Protein AF-A0A6A5AQB7-F1 (afdb_monomer)

Solvent-accessible surface area (backbone atoms only — not comparable to full-atom values): 7723 Å² total; per-residue (Å²): 109,64,68,58,49,63,69,45,46,68,58,60,62,70,65,73,47,71,80,57,58,75,72,51,74,51,76,66,57,47,50,50,52,53,54,50,45,53,55,50,52,55,52,50,52,51,52,52,53,68,68,37,93,83,54,43,77,67,53,52,49,52,53,46,54,51,46,32,72,79,39,61,86,44,36,66,70,70,34,97,82,25,71,71,85,47,68,64,61,47,51,52,53,52,50,54,50,51,52,52,51,52,53,53,51,51,53,51,56,52,51,56,52,59,63,58,63,75,76,74,81,80,87,86,81,85,79,134

pLDDT: mean 80.87, std 14.37, range [41.38, 94.81]

Organism: Aphanomyces astaci (NCBI:txid112090)

Secondary structure (DSSP, 8-state):
-HHHHHHHHHHHHHH--HHHHTTSPPHHHHHHHHHHHHHHHHHHHHHHHHT-TT--HHHHHHHHHHHHHH-GGGHHHHSTT-----HHHHHHHHHHHHHHHHHHHHHHHHHHHHHHHTT---------

Structure (mmCIF, N/CA/C/O backbone):
data_AF-A0A6A5AQB7-F1
#
_entry.id   AF-A0A6A5AQB7-F1
#
loop_
_atom_site.group_PDB
_atom_site.id
_atom_site.type_symbol
_atom_site.label_atom_id
_atom_site.label_alt_id
_atom_site.label_comp_id
_atom_site.label_asym_id
_atom_site.label_entity_id
_atom_site.label_seq_id
_atom_site.pdbx_PDB_ins_code
_atom_site.Cartn_x
_atom_site.Cartn_y
_atom_site.Cartn_z
_atom_site.occupancy
_atom_site.B_iso_or_equiv
_atom_site.auth_seq_id
_atom_site.auth_comp_id
_atom_site.auth_asym_id
_atom_site.auth_atom_id
_atom_site.pdbx_PDB_model_num
ATOM 1 N N . MET A 1 1 ? -0.813 5.424 -11.924 1.00 84.56 1 MET A N 1
ATOM 2 C CA . MET A 1 1 ? 0.244 6.158 -12.661 1.00 84.56 1 MET A CA 1
ATOM 3 C C . MET A 1 1 ? 1.533 5.349 -12.775 1.00 84.56 1 MET A C 1
ATOM 5 O O . MET A 1 1 ? 1.969 5.153 -13.899 1.00 84.56 1 MET A O 1
ATOM 9 N N . LEU A 1 2 ? 2.096 4.814 -11.681 1.00 89.25 2 LEU A N 1
ATOM 10 C CA . LEU A 1 2 ? 3.336 4.011 -11.728 1.00 89.25 2 LEU A CA 1
ATOM 11 C C . LEU A 1 2 ? 3.227 2.743 -12.584 1.00 89.25 2 LEU A C 1
ATOM 13 O O . LEU A 1 2 ? 4.075 2.520 -13.436 1.00 89.25 2 LEU A O 1
ATOM 17 N N . LYS A 1 3 ? 2.136 1.978 -12.451 1.00 91.38 3 LYS A N 1
ATOM 18 C CA . LYS A 1 3 ? 1.859 0.821 -13.321 1.00 91.38 3 LYS A CA 1
ATOM 19 C C . LYS A 1 3 ? 1.967 1.169 -14.810 1.00 91.38 3 LYS A C 1
ATOM 21 O O . LYS A 1 3 ? 2.686 0.519 -15.557 1.00 91.38 3 LYS A O 1
ATOM 26 N N . ARG A 1 4 ? 1.333 2.276 -15.208 1.00 91.75 4 ARG A N 1
ATOM 27 C CA . ARG A 1 4 ? 1.388 2.792 -16.580 1.00 91.75 4 ARG A CA 1
ATOM 28 C C . ARG A 1 4 ? 2.809 3.189 -16.989 1.00 91.75 4 ARG A C 1
ATOM 30 O O . ARG A 1 4 ? 3.182 2.962 -18.129 1.00 91.75 4 ARG A O 1
ATOM 37 N N . TYR A 1 5 ? 3.594 3.781 -16.089 1.00 89.44 5 TYR A N 1
ATOM 38 C CA . TYR A 1 5 ? 5.000 4.093 -16.361 1.00 89.44 5 TYR A CA 1
ATOM 39 C C . TYR A 1 5 ? 5.819 2.821 -16.632 1.00 89.44 5 TYR A C 1
ATOM 41 O O . TYR A 1 5 ? 6.512 2.760 -17.645 1.00 89.44 5 TYR A O 1
ATOM 49 N N . ILE A 1 6 ? 5.683 1.788 -15.794 1.00 88.38 6 ILE A N 1
ATOM 50 C CA . ILE A 1 6 ? 6.386 0.506 -15.972 1.00 88.38 6 ILE A CA 1
ATOM 51 C C . ILE A 1 6 ? 5.987 -0.160 -17.295 1.00 88.38 6 ILE A C 1
ATOM 53 O O . ILE A 1 6 ? 6.851 -0.613 -18.042 1.00 88.38 6 ILE A O 1
ATOM 57 N N . G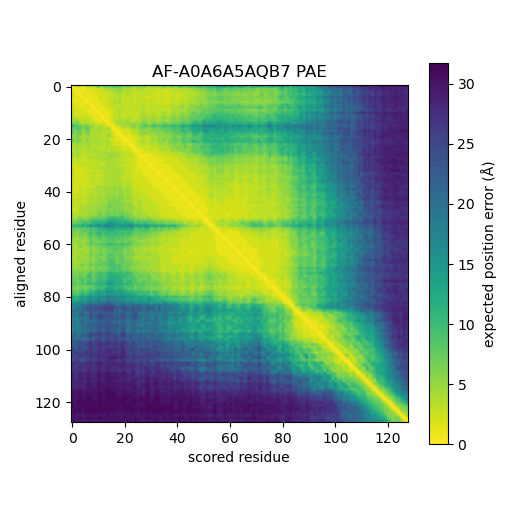LU A 1 7 ? 4.694 -0.161 -17.627 1.00 92.25 7 GLU A N 1
ATOM 58 C CA . GLU A 1 7 ? 4.183 -0.687 -18.899 1.00 92.25 7 GLU A CA 1
ATOM 59 C C . GLU A 1 7 ? 4.700 0.104 -20.112 1.00 92.25 7 GLU A C 1
ATOM 61 O O . GLU A 1 7 ? 4.962 -0.482 -21.159 1.00 92.25 7 GLU A O 1
ATOM 66 N N . LEU A 1 8 ? 4.877 1.425 -19.984 1.00 90.56 8 LEU A N 1
ATOM 67 C CA . LEU A 1 8 ? 5.372 2.290 -21.062 1.00 90.56 8 LEU A CA 1
ATOM 68 C C . LEU A 1 8 ? 6.895 2.241 -21.238 1.00 90.56 8 LEU A C 1
ATOM 70 O O . LEU A 1 8 ? 7.392 2.478 -22.340 1.00 90.56 8 LEU A O 1
ATOM 74 N N . LYS A 1 9 ? 7.646 1.911 -20.186 1.00 88.62 9 LYS A N 1
ATOM 75 C CA . LYS A 1 9 ? 9.112 1.864 -20.182 1.00 88.62 9 LYS A CA 1
ATOM 76 C C . LYS A 1 9 ? 9.752 1.096 -21.359 1.00 88.62 9 LYS A C 1
ATOM 78 O O . LYS A 1 9 ? 10.671 1.654 -21.963 1.00 88.62 9 LYS A O 1
ATOM 83 N N . PRO A 1 10 ? 9.328 -0.131 -21.733 1.00 89.31 10 PRO A N 1
ATOM 84 C CA . PRO A 1 10 ? 9.914 -0.839 -22.877 1.00 89.31 10 PRO A CA 1
ATOM 85 C C . PRO A 1 10 ? 9.668 -0.128 -24.213 1.00 89.31 10 PRO A C 1
ATOM 87 O O . PRO A 1 10 ? 10.491 -0.225 -25.120 1.00 89.31 10 PRO A O 1
ATOM 90 N N . PHE A 1 11 ? 8.571 0.621 -24.337 1.00 89.94 11 PHE A N 1
ATOM 91 C CA . PHE A 1 11 ? 8.292 1.408 -25.536 1.00 89.94 11 PHE A CA 1
ATOM 92 C C . PHE A 1 11 ? 9.169 2.656 -25.595 1.00 89.94 11 PHE A C 1
ATOM 94 O O . PHE A 1 11 ? 9.679 2.974 -26.661 1.00 89.94 11 PHE A O 1
ATOM 101 N N . LEU A 1 12 ? 9.408 3.315 -24.456 1.00 86.94 12 LEU A N 1
ATOM 102 C CA . LEU A 1 12 ? 10.334 4.450 -24.370 1.00 86.94 12 LEU A CA 1
ATOM 103 C C . LEU A 1 12 ? 11.763 4.044 -24.758 1.00 86.94 12 LEU A C 1
ATOM 105 O O . LEU A 1 12 ? 12.426 4.769 -25.490 1.00 86.94 12 LEU A O 1
ATOM 109 N N . LEU A 1 13 ? 12.191 2.844 -24.350 1.00 84.88 13 LEU A N 1
ATOM 110 C CA . LEU A 1 13 ? 13.454 2.221 -24.766 1.00 84.88 13 LEU A CA 1
ATOM 111 C C . LEU A 1 13 ? 13.578 2.046 -26.282 1.00 84.88 13 LEU A C 1
ATOM 113 O O . LEU A 1 13 ? 14.659 2.206 -26.839 1.00 84.88 13 LEU A O 1
ATOM 117 N N . ALA A 1 14 ? 12.480 1.680 -26.939 1.00 88.62 14 ALA A N 1
ATOM 118 C CA . ALA A 1 14 ? 12.471 1.367 -28.362 1.00 88.62 14 ALA A CA 1
ATOM 119 C C . ALA A 1 14 ? 12.500 2.613 -29.263 1.00 88.62 14 ALA A C 1
ATOM 121 O O . ALA A 1 14 ? 12.776 2.480 -30.453 1.00 88.62 14 ALA A O 1
ATOM 122 N N . ILE A 1 15 ? 12.214 3.805 -28.723 1.00 88.75 15 ILE A N 1
ATOM 123 C CA . ILE A 1 15 ? 12.221 5.058 -29.491 1.00 88.75 15 ILE A CA 1
ATOM 124 C C . ILE A 1 15 ? 13.653 5.455 -29.889 1.00 88.75 15 ILE A C 1
ATOM 126 O O . ILE A 1 15 ? 13.840 5.986 -30.981 1.00 88.75 15 ILE A O 1
ATOM 130 N N . GLY A 1 16 ? 14.655 5.163 -29.047 1.00 83.38 16 GLY A N 1
ATOM 131 C CA . GLY A 1 16 ? 16.064 5.468 -29.333 1.00 83.38 16 GLY A CA 1
ATOM 132 C C . GLY A 1 16 ? 16.358 6.966 -29.475 1.00 83.38 16 GLY A C 1
ATOM 133 O O . GLY A 1 16 ? 17.179 7.350 -30.303 1.00 83.38 16 GLY A O 1
ATOM 134 N N . ASP A 1 17 ? 15.640 7.804 -28.723 1.00 89.44 17 ASP A N 1
ATOM 135 C CA . ASP A 1 17 ? 15.816 9.257 -28.695 1.00 89.44 17 ASP A CA 1
ATOM 136 C C . ASP A 1 17 ? 16.639 9.657 -27.464 1.00 89.44 17 ASP A C 1
ATOM 138 O O . ASP A 1 17 ? 16.173 9.544 -26.326 1.00 89.44 17 ASP A O 1
ATOM 142 N N . ASP A 1 18 ? 17.844 10.176 -27.706 1.00 87.62 18 ASP A N 1
ATOM 143 C CA . ASP A 1 18 ? 18.791 10.601 -26.670 1.00 87.62 18 ASP A CA 1
ATOM 144 C C . ASP A 1 18 ? 18.192 11.641 -25.704 1.00 87.62 18 ASP A C 1
ATOM 146 O O . ASP A 1 18 ? 18.540 11.679 -24.523 1.00 87.62 18 ASP A O 1
ATOM 150 N N . SER A 1 19 ? 17.269 12.489 -26.178 1.00 89.12 19 SER A N 1
ATOM 151 C CA . SER A 1 19 ? 16.612 13.501 -25.342 1.00 89.12 19 SER A CA 1
ATOM 152 C C . SER A 1 19 ? 15.620 12.890 -24.351 1.00 89.12 19 SER A C 1
ATOM 154 O O . SER A 1 19 ? 15.441 13.416 -23.251 1.00 89.12 19 SER A O 1
ATOM 156 N N . ILE A 1 20 ? 15.015 11.756 -24.714 1.00 85.31 20 ILE A N 1
ATOM 157 C CA . ILE A 1 20 ? 14.164 10.961 -23.829 1.00 85.31 20 ILE A CA 1
ATOM 158 C C . ILE A 1 20 ? 15.041 10.151 -22.881 1.00 85.31 20 ILE A C 1
ATOM 160 O O . ILE A 1 20 ? 14.713 10.052 -21.701 1.00 85.31 20 ILE A O 1
ATOM 164 N N . ASP A 1 21 ? 16.168 9.618 -23.358 1.00 84.19 21 ASP A N 1
ATOM 165 C CA . ASP A 1 21 ? 17.042 8.769 -22.553 1.00 84.19 21 ASP A CA 1
ATOM 166 C C . ASP A 1 21 ? 17.629 9.477 -21.327 1.00 84.19 21 ASP A C 1
ATOM 168 O O . ASP A 1 21 ? 17.723 8.869 -20.260 1.00 84.19 21 ASP A O 1
ATOM 172 N N . VAL A 1 22 ? 17.915 10.779 -21.428 1.00 87.69 22 VAL A N 1
ATOM 173 C CA . VAL A 1 22 ? 18.366 11.607 -20.293 1.00 87.69 22 VAL A CA 1
ATOM 174 C C . VAL A 1 22 ? 17.288 11.776 -19.210 1.00 87.69 22 VAL A C 1
ATOM 176 O O . VAL A 1 22 ? 17.617 12.010 -18.050 1.00 87.69 22 VAL A O 1
ATOM 179 N N . LEU A 1 23 ? 16.003 11.651 -19.558 1.00 87.50 23 LEU A N 1
ATOM 180 C CA . LEU A 1 23 ? 14.876 11.801 -18.624 1.00 87.50 23 LEU A CA 1
ATOM 181 C C . LEU A 1 23 ? 14.480 10.490 -17.936 1.00 87.50 23 LEU A C 1
ATOM 183 O O . LEU A 1 23 ? 13.538 10.465 -17.141 1.00 87.50 23 LEU A O 1
ATOM 187 N N . ARG A 1 24 ? 15.138 9.380 -18.273 1.00 85.00 24 ARG A N 1
ATOM 188 C CA . ARG A 1 24 ? 14.773 8.063 -17.758 1.00 85.00 24 ARG A CA 1
ATOM 189 C C . ARG A 1 24 ? 15.328 7.855 -16.365 1.00 85.00 24 ARG A C 1
ATOM 191 O O . ARG A 1 24 ? 16.444 8.259 -16.054 1.00 85.00 24 ARG A O 1
ATOM 198 N N . LEU A 1 25 ? 14.547 7.139 -15.565 1.00 89.06 25 LEU A N 1
ATOM 199 C CA . LEU A 1 25 ? 14.995 6.703 -14.255 1.00 89.06 25 LEU A CA 1
ATOM 200 C C . LEU A 1 25 ? 16.234 5.822 -14.388 1.00 89.06 25 LEU A C 1
ATOM 202 O O . LEU A 1 25 ? 16.309 4.939 -15.255 1.00 89.06 25 LEU A O 1
ATOM 206 N N . ASN A 1 26 ? 17.188 6.056 -13.498 1.00 89.25 26 ASN A N 1
ATOM 207 C CA . ASN A 1 26 ? 18.334 5.182 -13.345 1.00 89.25 26 ASN A CA 1
ATOM 208 C C . ASN A 1 26 ? 17.908 3.838 -12.717 1.00 89.25 26 ASN A C 1
ATOM 210 O O . ASN A 1 26 ? 16.761 3.642 -12.317 1.00 89.25 26 ASN A O 1
ATOM 214 N N . MET A 1 27 ? 18.832 2.878 -12.634 1.00 88.44 27 MET A N 1
ATOM 215 C CA . MET A 1 27 ? 18.523 1.534 -12.127 1.00 88.44 27 MET A CA 1
ATOM 216 C C . MET A 1 27 ? 17.998 1.526 -10.680 1.00 88.44 27 MET A C 1
ATOM 218 O O . MET A 1 27 ? 17.146 0.703 -10.352 1.00 88.44 27 MET A O 1
ATOM 222 N N . VAL A 1 28 ? 18.501 2.419 -9.824 1.00 93.38 28 VAL A N 1
ATOM 223 C CA . VAL A 1 28 ? 18.079 2.528 -8.420 1.00 93.38 28 VAL A CA 1
ATOM 224 C C . VAL A 1 28 ? 16.667 3.094 -8.347 1.00 93.38 28 VAL A C 1
ATOM 226 O O . VAL A 1 28 ? 15.794 2.475 -7.752 1.00 93.38 28 VAL A O 1
ATOM 229 N N . GLU A 1 29 ? 16.420 4.210 -9.028 1.00 92.00 29 GLU A N 1
ATOM 230 C CA . GLU A 1 29 ? 15.097 4.843 -9.082 1.00 92.00 29 GLU A CA 1
ATOM 231 C C . GLU A 1 29 ? 14.038 3.908 -9.687 1.00 92.00 29 GLU A C 1
ATOM 233 O O . GLU A 1 29 ? 12.887 3.883 -9.258 1.00 92.00 29 GLU A O 1
ATOM 238 N N . ASP A 1 30 ? 14.417 3.097 -10.674 1.00 90.81 30 ASP A N 1
ATOM 239 C CA . ASP A 1 30 ? 13.517 2.111 -11.263 1.00 90.81 30 ASP A CA 1
ATOM 240 C C . ASP A 1 30 ? 13.151 0.988 -10.286 1.00 90.81 30 ASP A C 1
ATOM 242 O O . ASP A 1 30 ? 11.995 0.563 -10.225 1.00 90.81 30 ASP A O 1
ATOM 246 N N . HIS A 1 31 ? 14.124 0.535 -9.492 1.00 91.75 31 HIS A N 1
ATOM 247 C CA . HIS A 1 31 ? 13.873 -0.418 -8.419 1.00 91.75 31 HIS A CA 1
ATOM 248 C C . HIS A 1 31 ? 12.958 0.184 -7.345 1.00 91.75 31 HIS A C 1
ATOM 250 O O . HIS A 1 31 ? 11.999 -0.465 -6.929 1.00 91.75 31 HIS A O 1
ATOM 256 N N . GLU A 1 32 ? 13.192 1.437 -6.952 1.00 93.75 32 GLU A N 1
ATOM 257 C CA . GLU A 1 32 ? 12.335 2.162 -6.009 1.00 93.75 32 GLU A CA 1
ATOM 258 C C . GLU A 1 32 ? 10.896 2.293 -6.524 1.00 93.75 32 GLU A C 1
ATOM 260 O O . GLU A 1 32 ? 9.951 2.062 -5.771 1.00 93.75 32 GLU A O 1
ATOM 265 N N . VAL A 1 33 ? 10.701 2.579 -7.816 1.00 92.31 33 VAL A N 1
ATOM 266 C CA . VAL A 1 33 ? 9.366 2.619 -8.435 1.00 92.31 33 VAL A CA 1
ATOM 267 C C . VAL A 1 33 ? 8.681 1.253 -8.413 1.00 92.31 33 VAL A C 1
ATOM 269 O O . VAL A 1 33 ? 7.473 1.189 -8.173 1.00 92.31 3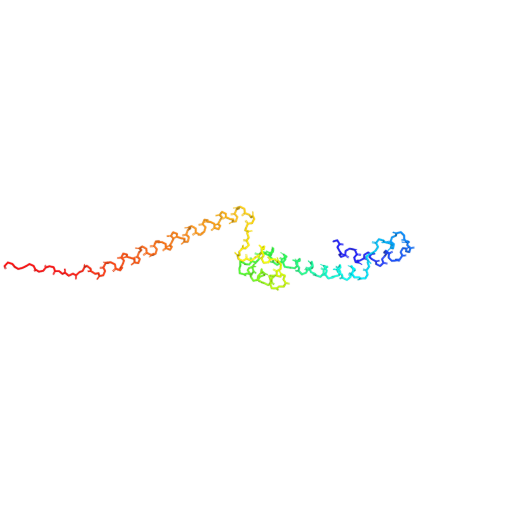3 VAL A O 1
ATOM 272 N N . ALA A 1 34 ? 9.419 0.165 -8.639 1.00 91.62 34 ALA A N 1
ATOM 273 C CA . ALA A 1 34 ? 8.868 -1.185 -8.554 1.00 91.62 34 ALA A CA 1
ATOM 274 C C . ALA A 1 34 ? 8.420 -1.526 -7.122 1.00 91.62 34 ALA A C 1
ATOM 276 O O . ALA A 1 34 ? 7.303 -2.005 -6.931 1.00 91.62 34 ALA A O 1
ATOM 277 N N . VAL A 1 35 ? 9.245 -1.213 -6.117 1.00 93.31 35 VAL A N 1
ATOM 278 C CA . VAL A 1 35 ? 8.897 -1.381 -4.694 1.00 93.31 35 VAL A CA 1
ATOM 279 C C . VAL A 1 35 ? 7.678 -0.532 -4.329 1.00 93.31 35 VAL A C 1
ATOM 281 O O . VAL A 1 35 ? 6.748 -1.016 -3.685 1.00 93.31 35 VAL A O 1
ATOM 284 N N . LEU A 1 36 ? 7.638 0.721 -4.786 1.00 93.31 36 LEU A N 1
ATOM 285 C CA . LEU A 1 36 ? 6.520 1.622 -4.530 1.00 93.31 36 LEU A CA 1
ATOM 286 C C . LEU A 1 36 ? 5.216 1.126 -5.168 1.00 93.31 36 LEU A C 1
ATOM 288 O O . LEU A 1 36 ? 4.152 1.302 -4.578 1.00 93.31 36 LEU A O 1
ATOM 292 N N . LEU A 1 37 ? 5.277 0.504 -6.351 1.00 94.38 37 LEU A N 1
ATOM 293 C CA . LEU A 1 37 ? 4.096 -0.086 -6.976 1.00 94.38 37 LEU A CA 1
ATOM 294 C C . LEU A 1 37 ? 3.531 -1.237 -6.137 1.00 94.38 37 LEU A C 1
ATOM 296 O O . LEU A 1 37 ? 2.325 -1.254 -5.919 1.00 94.38 37 LEU A O 1
ATOM 300 N N . VAL A 1 38 ? 4.381 -2.137 -5.632 1.00 93.69 38 VAL A N 1
ATOM 301 C CA . VAL A 1 38 ? 3.944 -3.242 -4.758 1.00 93.69 38 VAL A CA 1
ATOM 302 C C . VAL A 1 38 ? 3.288 -2.693 -3.491 1.00 93.69 38 VAL A C 1
ATOM 304 O O . VAL A 1 38 ? 2.154 -3.045 -3.188 1.00 93.69 38 VAL A O 1
ATOM 307 N N . ASN A 1 39 ? 3.934 -1.733 -2.821 1.00 92.19 39 ASN A N 1
ATOM 308 C CA . ASN A 1 39 ? 3.366 -1.094 -1.630 1.00 92.19 39 ASN A CA 1
ATOM 309 C C . ASN A 1 39 ? 2.004 -0.438 -1.914 1.00 92.19 39 ASN A C 1
ATOM 311 O O . ASN A 1 39 ? 1.098 -0.492 -1.087 1.00 92.19 39 ASN A O 1
ATOM 315 N N . LEU A 1 40 ? 1.841 0.196 -3.079 1.00 93.00 40 LEU A N 1
ATOM 316 C CA . LEU A 1 40 ? 0.562 0.786 -3.478 1.00 93.00 40 LEU A CA 1
ATOM 317 C C . LEU A 1 40 ? -0.511 -0.266 -3.762 1.00 93.00 40 LEU A C 1
ATOM 319 O O . LEU A 1 40 ? -1.680 -0.007 -3.485 1.00 93.00 40 LEU A O 1
ATOM 323 N N . GLU A 1 41 ? -0.148 -1.417 -4.324 1.00 94.25 41 GLU A N 1
ATOM 324 C CA . GLU A 1 41 ? -1.078 -2.528 -4.541 1.00 94.25 41 GLU A CA 1
ATOM 325 C C . GLU A 1 41 ? -1.550 -3.122 -3.209 1.00 94.25 41 GLU A C 1
ATOM 327 O O . GLU A 1 41 ? -2.758 -3.288 -3.018 1.00 94.25 41 GLU A O 1
ATOM 332 N N . ASP A 1 42 ? -0.633 -3.322 -2.260 1.00 92.81 42 ASP A N 1
ATOM 333 C CA . ASP A 1 42 ? -0.947 -3.791 -0.907 1.00 92.81 42 ASP A CA 1
ATOM 334 C C . ASP A 1 42 ? -1.871 -2.807 -0.176 1.00 92.81 42 ASP A C 1
ATOM 336 O O . ASP A 1 42 ? -2.944 -3.183 0.306 1.00 92.81 42 ASP A O 1
ATOM 340 N N . LEU A 1 43 ? -1.516 -1.517 -0.164 1.00 92.06 43 LEU A N 1
ATOM 341 C CA . LEU A 1 43 ? -2.342 -0.470 0.442 1.00 92.06 43 LEU A CA 1
ATOM 342 C C . LEU A 1 43 ? -3.710 -0.343 -0.237 1.00 92.06 43 LEU A C 1
ATOM 344 O O . LEU A 1 43 ? -4.705 -0.101 0.442 1.00 92.06 43 LEU A O 1
ATOM 348 N N . ASN A 1 44 ? -3.793 -0.534 -1.554 1.00 93.56 44 ASN A N 1
ATOM 349 C CA . ASN A 1 44 ? -5.069 -0.534 -2.263 1.00 93.56 44 ASN A CA 1
ATOM 350 C C . ASN A 1 44 ? -5.938 -1.745 -1.890 1.00 93.56 44 ASN A C 1
ATOM 352 O O . ASN A 1 44 ? -7.149 -1.612 -1.743 1.00 93.56 44 ASN A O 1
ATOM 356 N N . SER A 1 45 ? -5.346 -2.924 -1.702 1.00 94.19 45 SER A N 1
ATOM 357 C CA . SER A 1 45 ? -6.075 -4.092 -1.193 1.00 94.19 45 SER A CA 1
ATOM 358 C C . SER A 1 45 ? -6.637 -3.828 0.209 1.00 94.19 45 SER A C 1
ATOM 360 O O . SER A 1 45 ? -7.800 -4.116 0.492 1.00 94.19 45 SER A O 1
ATOM 362 N N . ILE A 1 46 ? -5.836 -3.196 1.069 1.00 93.88 46 ILE A N 1
ATOM 363 C CA . ILE A 1 46 ? -6.232 -2.814 2.427 1.00 93.88 46 ILE A CA 1
ATOM 364 C C . ILE A 1 46 ? -7.394 -1.814 2.410 1.00 93.88 46 ILE A C 1
ATOM 366 O O . ILE A 1 46 ? -8.370 -1.992 3.139 1.00 93.88 46 ILE A O 1
ATOM 370 N N . THR A 1 47 ? -7.338 -0.777 1.569 1.00 93.25 47 THR A N 1
ATOM 371 C CA . THR A 1 47 ? -8.439 0.194 1.475 1.00 93.25 47 THR A CA 1
ATOM 372 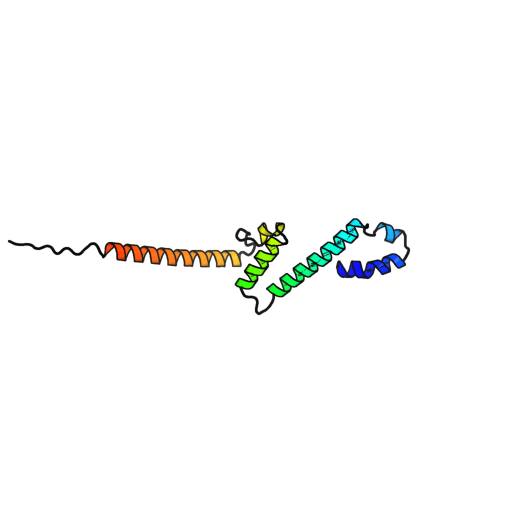C C . THR A 1 47 ? -9.709 -0.429 0.912 1.00 93.25 47 THR A C 1
ATOM 374 O O . THR A 1 47 ? -10.788 -0.113 1.406 1.00 93.25 47 THR A O 1
ATOM 377 N N . LEU A 1 48 ? -9.605 -1.347 -0.053 1.00 94.81 48 LEU A N 1
ATOM 378 C CA . LEU A 1 48 ? -10.755 -2.106 -0.549 1.00 94.81 48 LEU A CA 1
ATOM 379 C C . LEU A 1 48 ? -11.387 -2.969 0.550 1.00 94.81 48 LEU A C 1
ATOM 381 O O . LEU A 1 48 ? -12.610 -2.990 0.664 1.00 94.81 48 LEU A O 1
ATOM 385 N N . ALA A 1 49 ? -10.579 -3.627 1.388 1.00 93.00 49 ALA A N 1
ATOM 386 C CA . ALA A 1 49 ? -11.080 -4.403 2.523 1.00 93.00 49 ALA A CA 1
ATOM 387 C C . ALA A 1 49 ? -11.836 -3.521 3.533 1.00 93.00 49 ALA A C 1
ATOM 389 O O . ALA A 1 49 ? -12.925 -3.882 3.974 1.00 93.00 49 ALA A O 1
ATOM 390 N N . LEU A 1 50 ? -11.303 -2.334 3.841 1.00 93.69 50 LEU A N 1
ATOM 391 C CA . LEU A 1 50 ? -11.942 -1.360 4.738 1.00 93.69 50 LEU A CA 1
ATOM 392 C C . LEU A 1 50 ? -13.232 -0.757 4.168 1.00 93.69 50 LEU A C 1
ATOM 394 O O . LEU A 1 50 ? -14.103 -0.337 4.924 1.00 93.69 50 LEU A O 1
ATOM 398 N N . GLN A 1 51 ? -13.341 -0.668 2.843 1.00 93.88 51 GLN A N 1
ATOM 399 C CA . GLN A 1 51 ? -14.528 -0.168 2.144 1.00 93.88 51 GLN A CA 1
ATOM 400 C C . GLN A 1 51 ? -15.592 -1.252 1.919 1.00 93.88 51 GLN A C 1
ATOM 402 O O . GLN A 1 51 ? -16.661 -0.947 1.389 1.00 93.88 51 GLN A O 1
ATOM 407 N N . GLY A 1 52 ? -15.311 -2.503 2.295 1.00 92.81 52 GLY A N 1
ATOM 408 C CA . GLY A 1 52 ? -16.253 -3.609 2.179 1.00 92.81 52 GLY A CA 1
ATOM 409 C C . GLY A 1 52 ? -17.486 -3.408 3.061 1.00 92.81 52 GLY A C 1
ATOM 410 O O . GLY A 1 52 ? -17.381 -2.997 4.213 1.00 92.81 52 GLY A O 1
ATOM 411 N N . GLU A 1 53 ? -18.663 -3.742 2.530 1.00 88.19 53 GLU A N 1
ATOM 412 C CA . GLU A 1 53 ? -19.951 -3.589 3.229 1.00 88.19 53 GLU A CA 1
ATOM 413 C C . GLU A 1 53 ? -20.041 -4.439 4.512 1.00 88.19 53 GLU A C 1
ATOM 415 O O . GLU A 1 53 ? -20.718 -4.067 5.466 1.00 88.19 53 GLU A O 1
ATOM 420 N N . GLU A 1 54 ? -19.301 -5.548 4.561 1.00 91.06 54 GLU A N 1
ATOM 421 C CA . GLU A 1 54 ? -19.251 -6.472 5.700 1.00 91.06 54 GLU A CA 1
ATOM 422 C C . GLU A 1 54 ? -18.116 -6.159 6.696 1.00 91.06 54 GLU A C 1
ATOM 424 O O . GLU A 1 54 ? -17.925 -6.905 7.655 1.00 91.06 54 GLU A O 1
ATOM 429 N N . CYS A 1 55 ? -17.352 -5.075 6.502 1.00 92.31 55 CYS A N 1
ATOM 430 C CA . CYS A 1 55 ? -16.209 -4.755 7.359 1.00 92.31 55 CYS A CA 1
ATOM 431 C C . CYS A 1 55 ? -16.675 -4.294 8.751 1.00 92.31 55 CYS A C 1
ATOM 433 O O . CYS A 1 55 ? -17.206 -3.192 8.927 1.00 92.31 55 CYS A O 1
ATOM 435 N N . SER A 1 56 ? -16.479 -5.140 9.766 1.00 92.25 56 SER A N 1
ATOM 436 C CA . SER A 1 56 ? -16.836 -4.809 11.144 1.00 92.25 56 SER A CA 1
ATOM 437 C C . SER A 1 56 ? -15.781 -3.912 11.799 1.00 92.25 56 SER A C 1
ATOM 439 O O . SER A 1 56 ? -14.623 -3.865 11.390 1.00 92.25 56 SER A O 1
ATOM 441 N N . LEU A 1 57 ? -16.137 -3.231 12.896 1.00 89.69 57 LEU A N 1
ATOM 442 C CA . LEU A 1 57 ? -15.165 -2.436 13.664 1.00 89.69 57 LEU A CA 1
ATOM 443 C C . LEU A 1 57 ? -14.006 -3.276 14.230 1.00 89.69 57 LEU A C 1
ATOM 445 O O . LEU A 1 57 ? -12.931 -2.731 14.483 1.00 89.69 57 LEU A O 1
ATOM 449 N N . LEU A 1 58 ? -14.215 -4.582 14.441 1.00 91.50 58 LEU A N 1
ATOM 450 C CA . LEU A 1 58 ? -13.148 -5.495 14.848 1.00 91.50 58 LEU A CA 1
ATOM 451 C C . LEU A 1 58 ? -12.165 -5.723 13.694 1.00 91.50 58 LEU A C 1
ATOM 453 O O . LEU A 1 58 ? -10.958 -5.639 13.914 1.00 91.50 58 LEU A O 1
ATOM 457 N N . ASP A 1 59 ? -12.680 -5.920 12.479 1.00 92.38 59 ASP A N 1
ATOM 458 C CA . ASP A 1 59 ? -11.869 -6.093 11.269 1.00 92.38 59 ASP A CA 1
ATOM 459 C C . ASP A 1 59 ? -11.082 -4.820 10.961 1.00 92.38 59 ASP A C 1
ATOM 461 O O . ASP A 1 59 ? -9.882 -4.885 10.718 1.00 92.38 59 ASP A O 1
ATOM 465 N N . VAL A 1 60 ? -11.717 -3.646 11.073 1.00 91.69 60 VAL A N 1
ATOM 466 C CA . VAL A 1 60 ? -11.040 -2.345 10.929 1.00 91.69 60 VAL A CA 1
ATOM 467 C C . VAL A 1 60 ? -9.863 -2.234 11.895 1.00 91.69 60 VAL A C 1
ATOM 469 O O . VAL A 1 60 ? -8.770 -1.834 11.496 1.00 91.69 60 VAL A O 1
ATOM 472 N N . ARG A 1 61 ? -10.064 -2.606 13.166 1.00 91.62 61 ARG A N 1
ATOM 473 C CA . ARG A 1 61 ? -8.994 -2.574 14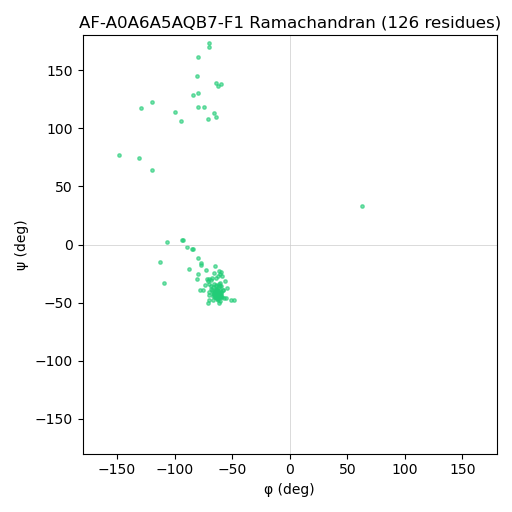.165 1.00 91.62 61 ARG A CA 1
ATOM 474 C C . ARG A 1 61 ? -7.864 -3.534 13.803 1.00 91.62 61 ARG A C 1
ATOM 476 O O . ARG A 1 61 ? -6.710 -3.127 13.846 1.00 91.62 61 ARG A O 1
ATOM 483 N N . GLN A 1 62 ? -8.190 -4.770 13.432 1.00 93.56 62 GLN A N 1
ATOM 484 C CA . GLN A 1 62 ? -7.189 -5.760 13.046 1.00 93.56 62 GLN A CA 1
ATOM 485 C C . GLN A 1 62 ? -6.384 -5.291 11.829 1.00 93.56 62 GLN A C 1
ATOM 487 O O . GLN A 1 62 ? -5.160 -5.363 11.847 1.00 93.56 62 GLN A O 1
ATOM 492 N N . ILE A 1 63 ? -7.057 -4.749 10.812 1.00 94.06 63 ILE A N 1
ATOM 493 C CA . ILE A 1 63 ? -6.416 -4.183 9.625 1.00 94.06 63 ILE A CA 1
ATOM 494 C C . ILE A 1 63 ? -5.464 -3.047 10.019 1.00 94.06 63 ILE A C 1
ATOM 496 O O . ILE A 1 63 ? -4.333 -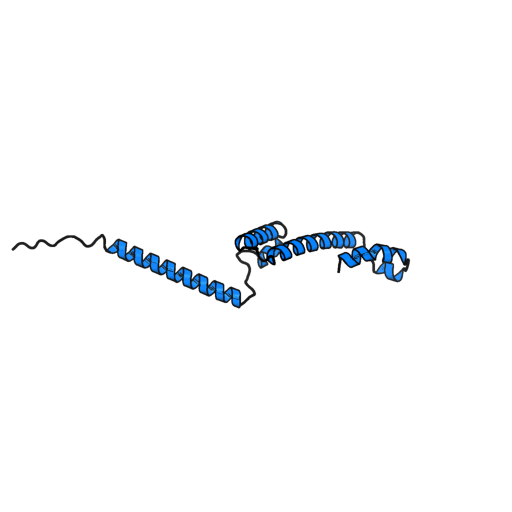3.013 9.543 1.00 94.06 63 ILE A O 1
ATOM 500 N N . PHE A 1 64 ? -5.876 -2.133 10.901 1.00 93.25 64 PHE A N 1
ATOM 501 C CA . PHE A 1 64 ? -5.014 -1.033 11.346 1.00 93.25 64 PHE A CA 1
ATOM 502 C C . PHE A 1 64 ? -3.815 -1.514 12.166 1.00 93.25 64 PHE A C 1
ATOM 504 O O . PHE A 1 64 ? -2.709 -1.025 11.940 1.00 93.25 64 PHE A O 1
ATOM 511 N N . ASP A 1 65 ? -4.005 -2.484 13.062 1.00 93.44 65 ASP A N 1
ATOM 512 C CA . ASP A 1 65 ? -2.916 -3.085 13.836 1.00 93.44 65 ASP A CA 1
ATOM 513 C C . ASP A 1 65 ? -1.892 -3.755 12.894 1.00 93.44 65 ASP A C 1
ATOM 515 O O . ASP A 1 65 ? -0.689 -3.542 13.036 1.00 93.44 65 ASP A O 1
ATOM 519 N N . THR A 1 66 ? -2.362 -4.471 11.864 1.00 93.12 66 THR A N 1
ATOM 520 C CA . THR A 1 66 ? -1.508 -5.053 10.816 1.00 93.12 66 THR A CA 1
ATOM 521 C C . THR A 1 66 ? -0.777 -3.978 10.005 1.00 93.12 66 THR A C 1
ATOM 523 O O . THR A 1 66 ? 0.429 -4.070 9.803 1.00 93.12 66 THR A O 1
ATOM 526 N N . VAL A 1 67 ? -1.460 -2.915 9.571 1.00 93.25 67 VAL A N 1
ATOM 527 C CA . VAL A 1 67 ? -0.829 -1.806 8.829 1.00 93.25 67 VAL A CA 1
ATOM 528 C C . VAL A 1 67 ? 0.272 -1.139 9.650 1.00 93.25 67 VAL A C 1
ATOM 530 O O . VAL A 1 67 ? 1.323 -0.818 9.108 1.00 93.25 67 VAL A O 1
ATOM 533 N N . ILE A 1 68 ? 0.057 -0.948 10.950 1.00 93.25 68 ILE A N 1
ATOM 534 C CA . ILE A 1 68 ? 1.052 -0.380 11.866 1.00 93.25 68 ILE A CA 1
ATOM 535 C C . ILE A 1 68 ? 2.279 -1.289 12.001 1.00 93.25 68 ILE A C 1
ATOM 537 O O . ILE A 1 68 ? 3.399 -0.786 12.079 1.00 93.25 68 ILE A O 1
ATOM 541 N N . GLU A 1 69 ? 2.084 -2.608 12.019 1.00 93.38 69 GLU A N 1
ATOM 542 C CA . GLU A 1 69 ? 3.178 -3.580 12.080 1.00 93.38 69 GLU A CA 1
ATOM 543 C C . GLU A 1 69 ? 4.067 -3.520 10.828 1.00 93.38 69 GLU A C 1
ATOM 545 O O . GLU A 1 69 ? 5.293 -3.500 10.944 1.00 93.38 69 GLU A O 1
ATOM 550 N N . TYR A 1 70 ? 3.462 -3.431 9.640 1.00 90.88 70 TYR A N 1
ATOM 551 C CA . TYR A 1 70 ? 4.198 -3.364 8.371 1.00 90.88 70 TYR A CA 1
ATOM 552 C C . TYR A 1 70 ? 4.734 -1.963 8.038 1.00 90.88 70 TYR A C 1
ATOM 554 O O . TYR A 1 70 ? 5.773 -1.842 7.388 1.00 90.88 70 TYR A O 1
ATOM 562 N N . TYR A 1 71 ? 4.059 -0.905 8.491 1.00 90.12 71 TYR A N 1
ATOM 563 C CA . TYR A 1 71 ? 4.388 0.491 8.196 1.00 90.12 71 TYR A CA 1
ATOM 564 C C . TYR A 1 71 ? 4.421 1.320 9.491 1.00 90.12 71 TYR A C 1
ATOM 566 O O . TYR A 1 71 ? 3.519 2.121 9.736 1.00 90.12 71 TYR A O 1
ATOM 574 N N . PRO A 1 72 ? 5.458 1.185 10.335 1.00 89.00 72 PRO A N 1
ATOM 575 C CA . PRO A 1 72 ? 5.497 1.807 11.665 1.00 89.00 72 PRO A CA 1
ATOM 576 C C . PRO A 1 72 ? 5.381 3.339 11.646 1.00 89.00 72 PRO A C 1
ATOM 578 O O . PRO A 1 72 ? 4.904 3.942 12.609 1.00 89.00 72 PRO A O 1
ATOM 581 N N . ASP A 1 73 ? 5.739 3.979 10.533 1.00 89.00 73 ASP A N 1
ATOM 582 C CA . ASP A 1 73 ? 5.628 5.429 10.341 1.00 89.00 73 ASP A CA 1
ATOM 583 C C . ASP A 1 73 ? 4.177 5.937 10.439 1.00 89.00 73 ASP A C 1
ATOM 585 O O . ASP A 1 73 ? 3.933 7.101 10.764 1.00 89.00 73 ASP A O 1
ATOM 589 N N . VAL A 1 74 ? 3.187 5.064 10.220 1.00 87.94 74 VAL A N 1
ATOM 590 C CA . VAL A 1 74 ? 1.761 5.424 10.254 1.00 87.94 74 VAL A CA 1
ATOM 591 C C . VAL A 1 74 ? 1.157 5.415 11.661 1.00 87.94 74 VAL A C 1
ATOM 593 O O . VAL A 1 74 ? -0.001 5.803 11.826 1.00 87.94 74 VAL A O 1
ATOM 596 N N . VAL A 1 75 ? 1.910 5.023 12.698 1.00 89.25 75 VAL A N 1
ATOM 597 C CA . VAL A 1 75 ? 1.427 4.957 14.095 1.00 89.25 75 VAL A CA 1
ATOM 598 C C . VAL A 1 75 ? 0.827 6.282 14.563 1.00 89.25 75 VAL A C 1
ATOM 600 O O . VAL A 1 75 ? -0.184 6.289 15.266 1.00 89.25 75 VAL A O 1
ATOM 603 N N . GLY A 1 76 ? 1.404 7.413 14.150 1.00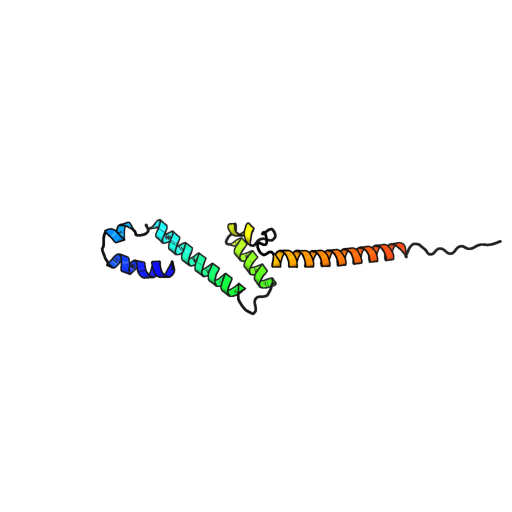 87.19 76 GLY A N 1
ATOM 604 C CA . GLY A 1 76 ? 0.881 8.741 14.489 1.00 87.19 76 GLY A CA 1
ATOM 605 C C . GLY A 1 76 ? -0.502 9.043 13.894 1.00 87.19 76 GLY A C 1
ATOM 606 O O . GLY A 1 76 ? -1.196 9.932 14.388 1.00 87.19 76 GLY A O 1
ATOM 607 N N . HIS A 1 77 ? -0.908 8.292 12.868 1.00 85.81 77 HIS A N 1
ATOM 608 C CA . HIS A 1 77 ? -2.139 8.490 12.102 1.00 85.81 77 HIS A CA 1
ATOM 609 C C . HIS A 1 77 ? -3.200 7.414 12.359 1.00 85.81 77 HIS A C 1
ATOM 611 O O . HIS A 1 77 ? -4.386 7.735 12.346 1.00 85.81 77 HIS A O 1
ATOM 617 N N . LEU A 1 78 ? -2.795 6.165 12.614 1.00 86.44 78 LEU A N 1
ATOM 618 C CA . LEU A 1 78 ? -3.711 5.032 12.826 1.00 86.44 78 LEU A CA 1
ATOM 619 C C . LEU A 1 78 ? -3.701 4.483 14.257 1.00 86.44 78 LEU A C 1
ATOM 621 O O . LEU A 1 78 ? -4.596 3.728 14.632 1.00 86.44 78 LEU A O 1
ATOM 625 N N . GLY A 1 79 ? -2.701 4.842 15.064 1.00 83.50 79 GLY A N 1
ATOM 626 C CA . GLY A 1 79 ? -2.554 4.315 16.415 1.00 83.50 79 GLY A CA 1
ATOM 627 C C . GLY A 1 79 ? -3.618 4.828 17.398 1.00 83.50 79 GLY A C 1
ATOM 628 O O . GLY A 1 79 ? -4.320 5.802 17.128 1.00 83.50 79 GLY A O 1
ATOM 629 N N . PRO A 1 80 ? -3.699 4.251 18.610 1.00 81.12 80 PRO A N 1
ATOM 630 C CA . PRO A 1 80 ? -4.676 4.658 19.629 1.00 81.12 80 PRO A CA 1
ATOM 631 C C . PRO A 1 80 ? -4.570 6.132 20.048 1.00 81.12 80 PRO A C 1
ATOM 633 O O . PRO A 1 80 ? -5.549 6.737 20.482 1.00 81.12 80 PRO A O 1
ATOM 636 N N . SER A 1 81 ? -3.367 6.697 19.931 1.00 80.25 81 SER A N 1
ATOM 637 C CA . SER A 1 81 ? -3.061 8.097 20.240 1.00 80.25 81 SER A CA 1
ATOM 638 C C . SER A 1 81 ? -3.149 9.011 19.016 1.00 80.25 81 SER A C 1
ATOM 640 O O . SER A 1 81 ? -2.824 10.196 19.123 1.00 80.25 81 SER A O 1
ATOM 642 N N . ALA A 1 82 ? -3.549 8.480 17.857 1.00 81.50 82 ALA A N 1
ATOM 643 C CA . ALA A 1 82 ? -3.669 9.260 16.643 1.00 81.50 82 ALA A CA 1
ATOM 644 C C . ALA A 1 82 ? -4.708 10.363 16.822 1.00 81.50 82 ALA A C 1
ATOM 646 O O . ALA A 1 82 ? -5.795 10.179 17.384 1.00 81.50 82 ALA A O 1
ATOM 647 N N . ARG A 1 83 ? -4.360 11.556 16.348 1.00 75.69 83 ARG A N 1
ATOM 648 C CA . ARG A 1 83 ? -5.253 12.700 16.455 1.00 75.69 83 ARG A CA 1
ATOM 649 C C . ARG A 1 83 ? -6.373 12.530 15.437 1.00 75.69 83 ARG A C 1
ATOM 651 O O . ARG A 1 83 ? -6.131 12.534 14.238 1.00 75.69 83 ARG A O 1
ATOM 658 N N . THR A 1 84 ? -7.613 12.444 15.910 1.00 67.62 84 THR A N 1
ATOM 659 C CA . THR A 1 84 ? -8.775 12.469 15.017 1.00 67.62 84 THR A CA 1
ATOM 660 C C . THR A 1 84 ? -8.836 13.826 14.318 1.00 67.62 84 THR A C 1
ATOM 662 O O . THR A 1 84 ? -9.145 14.837 14.958 1.00 67.62 84 THR A O 1
ATOM 665 N N . GLU A 1 85 ? -8.560 13.862 13.018 1.00 68.75 85 GLU A N 1
ATOM 666 C CA . GLU A 1 85 ? -8.670 15.093 12.225 1.00 68.75 85 GLU A CA 1
ATOM 667 C C . GLU A 1 85 ? -10.136 15.485 11.973 1.00 68.75 85 GLU A C 1
ATOM 669 O O . GLU A 1 85 ? -10.459 16.658 11.794 1.00 68.75 85 GLU A O 1
ATOM 674 N N . SER A 1 86 ? -11.061 14.522 12.058 1.00 74.19 86 SER A N 1
ATOM 675 C CA . SER A 1 86 ? -12.496 14.774 11.914 1.00 74.19 86 SER A CA 1
ATOM 676 C C . SER A 1 86 ? -13.116 15.341 13.193 1.00 74.19 86 SER A C 1
ATOM 678 O O . SER A 1 86 ? -13.186 14.682 14.235 1.00 74.19 86 SER A O 1
ATOM 680 N N . GLN A 1 87 ? -13.654 16.560 13.092 1.00 72.19 87 GLN A N 1
ATOM 681 C CA . GLN A 1 87 ? -14.401 17.209 14.171 1.00 72.19 87 GLN A CA 1
ATOM 682 C C . GLN A 1 87 ? -15.650 16.417 14.586 1.00 72.19 87 GLN A C 1
ATOM 684 O O . GLN A 1 87 ? -15.993 16.410 15.767 1.00 72.19 87 GLN A O 1
ATOM 689 N N . VAL A 1 88 ? -16.297 15.727 13.643 1.00 74.69 88 VAL A N 1
ATOM 690 C CA . VAL A 1 88 ? -17.497 14.916 13.901 1.00 74.69 88 VAL A CA 1
ATOM 691 C C . VAL A 1 88 ? -17.142 13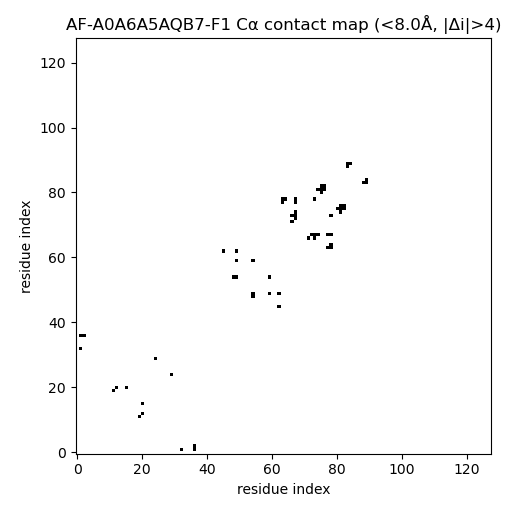.674 14.712 1.00 74.69 88 VAL A C 1
ATOM 693 O O . VAL A 1 88 ? -17.765 13.424 15.743 1.00 74.69 88 VAL A O 1
ATOM 696 N N . LEU A 1 89 ? -16.095 12.944 14.307 1.00 69.81 89 LEU A N 1
ATOM 697 C CA . LEU A 1 89 ? -15.616 11.785 15.066 1.00 69.81 89 LEU A CA 1
ATOM 698 C C . LEU A 1 89 ? -15.152 12.204 16.459 1.00 69.81 89 LEU A C 1
ATOM 700 O O . LEU A 1 89 ? -15.513 11.567 17.443 1.00 69.81 89 LEU A O 1
ATOM 704 N N . ARG A 1 90 ? -14.441 13.331 16.565 1.00 73.19 90 ARG A N 1
ATOM 705 C CA . ARG A 1 90 ? -14.021 13.897 17.851 1.00 73.19 90 ARG A CA 1
ATOM 706 C C . ARG A 1 90 ? -15.211 14.228 18.761 1.00 73.19 90 ARG A C 1
ATOM 708 O O . ARG A 1 90 ? -15.166 13.929 19.955 1.00 73.19 90 ARG A O 1
ATOM 715 N N . ALA A 1 91 ? -16.275 14.823 18.220 1.00 74.69 91 ALA A N 1
ATOM 716 C CA . ALA A 1 91 ? -17.488 15.126 18.978 1.00 74.69 91 ALA A CA 1
ATOM 717 C C . ALA A 1 91 ? -18.204 13.848 19.447 1.00 74.69 91 ALA A C 1
ATOM 719 O O . ALA A 1 91 ? -18.544 13.747 20.625 1.00 74.69 91 ALA A O 1
ATOM 720 N N . ALA A 1 92 ? -18.360 12.851 18.571 1.00 75.88 92 ALA A N 1
ATOM 721 C CA . ALA A 1 92 ? -18.954 11.558 18.912 1.00 75.88 92 ALA A CA 1
ATOM 722 C C . ALA A 1 92 ? -18.167 10.832 20.019 1.00 75.88 92 ALA A C 1
ATOM 724 O O . ALA A 1 92 ? -18.756 10.394 21.005 1.00 75.88 92 ALA A O 1
ATOM 725 N N . LEU A 1 93 ? -16.834 10.801 19.922 1.00 76.31 93 LEU A N 1
ATOM 726 C CA . LEU A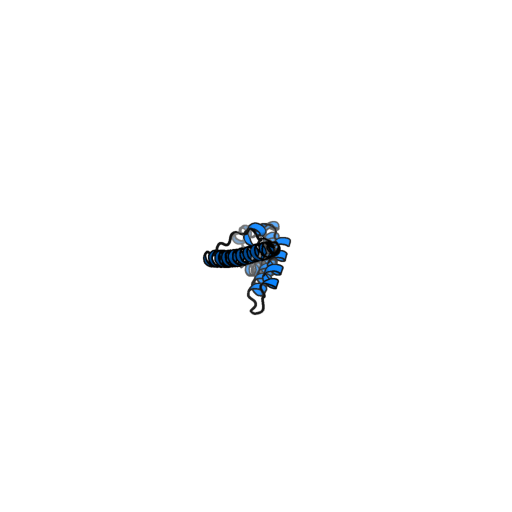 1 93 ? -15.951 10.213 20.937 1.00 76.31 93 LEU A CA 1
ATOM 727 C C . LEU A 1 93 ? -16.081 10.929 22.291 1.00 76.31 93 LEU A C 1
ATOM 729 O O . LEU A 1 93 ? -16.118 10.286 23.339 1.00 76.31 93 LEU A O 1
ATOM 733 N N . THR A 1 94 ? -16.200 12.260 22.275 1.00 79.06 94 THR A N 1
ATOM 734 C CA . THR A 1 94 ? -16.412 13.069 23.489 1.00 79.06 94 THR A CA 1
ATOM 735 C C . THR A 1 94 ? -17.763 12.758 24.134 1.00 79.06 94 THR A C 1
ATOM 737 O O . THR A 1 94 ? -17.836 12.611 25.353 1.00 79.06 94 THR A O 1
ATOM 740 N N . MET A 1 95 ? -18.821 12.610 23.329 1.00 80.19 95 MET A N 1
ATOM 741 C CA . MET A 1 95 ? -20.155 12.249 23.817 1.00 80.19 95 MET A CA 1
ATOM 742 C C . MET A 1 95 ? -20.182 10.832 24.395 1.00 80.19 95 MET A C 1
ATOM 744 O O . MET A 1 95 ? -20.618 10.665 25.530 1.00 80.19 95 MET A O 1
ATOM 748 N N . MET A 1 96 ? -19.629 9.842 23.687 1.00 77.19 96 MET A N 1
ATOM 749 C CA . MET A 1 96 ? -19.516 8.468 24.191 1.00 77.19 96 MET A CA 1
ATOM 750 C C . MET A 1 96 ? -18.757 8.411 25.517 1.00 77.19 96 MET A C 1
ATOM 752 O O . MET A 1 96 ? -19.212 7.783 26.469 1.00 77.19 96 MET A O 1
ATOM 756 N N . ARG A 1 97 ? -17.619 9.110 25.615 1.00 78.06 97 ARG A N 1
ATOM 757 C CA . ARG A 1 97 ? -16.822 9.155 26.847 1.00 78.06 97 ARG A CA 1
ATOM 758 C C . ARG A 1 97 ? -17.587 9.822 27.989 1.00 78.06 97 ARG A C 1
ATOM 760 O O . ARG A 1 97 ? -17.528 9.349 29.118 1.00 78.06 97 ARG A O 1
ATOM 767 N N . ALA A 1 98 ? -18.330 10.891 27.703 1.00 73.38 98 ALA A N 1
ATOM 768 C CA . ALA A 1 98 ? -19.159 11.566 28.694 1.00 73.38 98 ALA A CA 1
ATOM 769 C C . ALA A 1 98 ? -20.306 10.675 29.198 1.00 73.38 98 ALA A C 1
ATOM 771 O O . ALA A 1 98 ? -20.587 10.672 30.395 1.00 73.38 98 ALA A O 1
ATOM 772 N N . GLU A 1 99 ? -20.951 9.900 28.324 1.00 74.81 99 GLU A N 1
ATOM 773 C CA . GLU A 1 99 ? -21.967 8.924 28.735 1.00 74.81 99 GLU A CA 1
ATOM 774 C C . GLU A 1 99 ? -21.376 7.792 29.573 1.00 74.81 99 GLU A C 1
ATOM 776 O O . GLU A 1 99 ? -21.927 7.455 30.621 1.00 74.81 99 GLU A O 1
ATOM 781 N N . GLN A 1 100 ? -20.214 7.271 29.177 1.00 72.88 100 GLN A N 1
ATOM 782 C CA . GLN A 1 100 ? -19.504 6.242 29.932 1.00 72.88 100 GLN A CA 1
ATOM 783 C C . GLN A 1 100 ? -19.075 6.748 31.320 1.00 72.88 100 GLN A C 1
ATOM 785 O O . GLN A 1 100 ? -19.196 6.038 32.313 1.00 72.88 100 GLN A O 1
ATOM 790 N N . CYS A 1 101 ? -18.636 8.004 31.438 1.00 66.75 101 CYS A N 1
ATOM 791 C CA . CYS A 1 101 ? -18.349 8.606 32.740 1.00 66.75 101 CYS A CA 1
ATOM 792 C C . CYS A 1 101 ? -19.612 8.749 33.603 1.00 66.75 101 CYS A C 1
ATOM 794 O O . CYS A 1 101 ? -19.558 8.479 34.801 1.00 66.75 101 CYS A O 1
ATOM 796 N N . LYS A 1 102 ? -20.754 9.139 33.020 1.00 73.88 102 LYS A N 1
ATOM 797 C CA . LYS A 1 102 ? -22.024 9.246 33.760 1.00 73.88 102 LYS A CA 1
ATOM 798 C C . LYS A 1 102 ? -22.485 7.892 34.298 1.00 73.88 102 LYS A C 1
ATOM 800 O O . LYS A 1 102 ? -22.927 7.831 35.444 1.00 73.88 102 LYS A O 1
ATOM 805 N N . SER A 1 103 ? -22.374 6.821 33.510 1.00 68.56 103 SER A N 1
ATOM 806 C CA . SER A 1 103 ? -22.752 5.477 33.958 1.00 68.56 103 SER A CA 1
ATOM 807 C C . SER A 1 103 ? -21.834 4.962 35.069 1.00 68.56 103 SER A C 1
ATOM 809 O O . SER A 1 103 ? -22.334 4.471 36.077 1.00 68.56 103 SER A O 1
ATOM 811 N N . VAL A 1 104 ? -20.516 5.161 34.957 1.00 68.31 104 VAL A N 1
ATOM 812 C CA . VAL A 1 104 ? -19.546 4.775 36.000 1.00 68.31 104 VAL A CA 1
ATOM 813 C C . VAL A 1 104 ? -19.785 5.528 37.312 1.00 68.31 104 VAL A C 1
ATOM 815 O O . VAL A 1 104 ? -19.760 4.923 38.380 1.00 68.31 104 VAL A O 1
ATOM 818 N N . ILE A 1 105 ? -20.056 6.836 37.254 1.00 69.19 105 ILE A N 1
ATOM 819 C CA . ILE A 1 105 ? -20.359 7.633 38.455 1.00 69.19 105 ILE A CA 1
ATOM 820 C C . ILE A 1 105 ? -21.652 7.147 39.117 1.00 69.19 105 ILE A C 1
ATOM 822 O O . ILE A 1 105 ? -21.714 7.045 40.339 1.00 69.19 105 ILE A O 1
ATOM 826 N N . LYS A 1 106 ? -22.678 6.821 38.324 1.00 72.19 106 LYS A N 1
ATOM 827 C CA . LYS A 1 106 ? -23.946 6.308 38.848 1.00 72.19 106 LYS A CA 1
ATOM 828 C C . LYS A 1 106 ? -23.764 4.969 39.571 1.00 72.19 106 LYS A C 1
ATOM 830 O O . LYS A 1 106 ? -24.259 4.833 40.683 1.00 72.19 106 LYS A O 1
ATOM 835 N N . LEU A 1 107 ? -23.008 4.038 38.982 1.00 68.81 107 LEU A N 1
ATOM 836 C CA . LEU A 1 107 ? -22.696 2.746 39.608 1.00 68.81 107 LEU A CA 1
ATOM 837 C C . LEU A 1 107 ? -21.938 2.917 40.930 1.00 68.81 107 LEU A C 1
ATOM 839 O O . LEU A 1 107 ? -22.299 2.296 41.923 1.00 68.81 107 LEU A O 1
ATOM 843 N N . ARG A 1 108 ? -20.946 3.814 40.970 1.00 67.44 108 ARG A N 1
ATOM 844 C CA . ARG A 1 108 ? -20.177 4.097 42.191 1.00 67.44 108 ARG A CA 1
ATOM 845 C C . ARG A 1 108 ? -21.049 4.665 43.315 1.00 67.44 108 ARG A C 1
ATOM 847 O O . ARG A 1 108 ? -20.947 4.231 44.455 1.00 67.44 108 ARG A O 1
ATOM 854 N N . ASN A 1 109 ? -21.946 5.590 42.981 1.00 66.88 109 ASN A N 1
ATOM 855 C CA . ASN A 1 109 ? -22.858 6.184 43.958 1.00 66.88 109 ASN A CA 1
ATOM 856 C C . ASN A 1 109 ? -23.899 5.174 44.485 1.00 66.88 109 ASN A C 1
ATOM 858 O O . ASN A 1 109 ? -24.335 5.296 45.625 1.00 66.88 109 ASN A O 1
ATOM 862 N N . GLU A 1 110 ? -24.312 4.188 43.682 1.00 63.47 110 GLU A N 1
ATOM 863 C CA . GLU A 1 110 ? -25.209 3.105 44.119 1.00 63.47 110 GLU A CA 1
ATOM 864 C C . GLU A 1 110 ? -24.487 2.083 45.024 1.00 63.47 110 GLU A C 1
ATOM 866 O O . GLU A 1 110 ? -25.076 1.599 45.992 1.00 63.47 110 GLU A O 1
ATOM 871 N N . GLU A 1 111 ? -23.203 1.801 44.776 1.00 59.00 111 GLU A N 1
ATOM 872 C CA . GLU A 1 111 ? -22.347 0.993 45.662 1.00 59.00 111 GLU A CA 1
ATOM 873 C C . GLU A 1 111 ? -22.139 1.650 47.040 1.00 59.00 111 GLU A C 1
ATOM 875 O O . GLU A 1 111 ? -22.282 0.983 48.069 1.00 59.00 111 GLU A O 1
ATOM 880 N N . ASP A 1 112 ? -21.892 2.963 47.079 1.00 55.81 112 ASP A N 1
ATOM 881 C CA . ASP A 1 112 ? -21.691 3.719 48.325 1.00 55.81 112 ASP A CA 1
ATOM 882 C C . ASP A 1 112 ? -22.966 3.762 49.202 1.00 55.81 112 ASP A C 1
ATOM 884 O O . ASP A 1 112 ? -22.886 3.705 50.431 1.00 55.81 112 ASP A O 1
ATOM 888 N N . ILE A 1 113 ? -24.162 3.800 48.596 1.00 56.97 113 ILE A N 1
ATOM 889 C CA . ILE A 1 113 ? -25.446 3.753 49.325 1.00 56.97 113 ILE A CA 1
ATOM 890 C C . ILE A 1 113 ? -25.690 2.360 49.92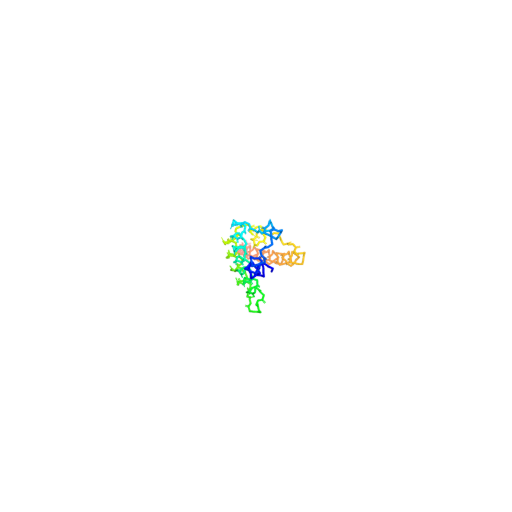7 1.00 56.97 113 ILE A C 1
ATOM 892 O O . ILE A 1 113 ? -26.124 2.251 51.076 1.00 56.97 113 ILE A O 1
ATOM 896 N N . ASN A 1 114 ? -25.375 1.294 49.187 1.00 54.06 114 ASN A N 1
ATOM 897 C CA . ASN A 1 114 ? -25.555 -0.082 49.658 1.00 54.06 114 ASN A CA 1
ATOM 898 C C . ASN A 1 114 ? -24.547 -0.469 50.753 1.00 54.06 114 ASN A C 1
ATOM 900 O O . ASN A 1 114 ? -24.896 -1.233 51.652 1.00 54.06 114 ASN A O 1
ATOM 904 N N . SER A 1 115 ? -23.332 0.093 50.731 1.00 55.50 115 SER A N 1
ATOM 905 C CA . SER A 1 115 ? -22.345 -0.091 51.805 1.00 55.50 115 SER A CA 1
ATOM 906 C C . SER A 1 115 ? -22.737 0.622 53.104 1.00 55.50 115 SER A C 1
ATOM 908 O O . SER A 1 115 ? -22.366 0.159 54.179 1.00 55.50 115 SER A O 1
ATOM 910 N N . ASN A 1 116 ? -23.474 1.734 53.029 1.00 54.03 116 ASN A N 1
ATOM 911 C CA . ASN A 1 116 ? -23.855 2.530 54.201 1.00 54.03 116 ASN A CA 1
ATOM 912 C C . ASN A 1 116 ? -25.168 2.046 54.857 1.00 54.03 116 ASN A C 1
ATOM 914 O O . ASN A 1 116 ? -25.419 2.302 56.031 1.00 54.03 116 ASN A O 1
ATOM 918 N N . ALA A 1 117 ? -26.015 1.317 54.117 1.00 51.06 117 ALA A N 1
ATOM 919 C CA . ALA A 1 117 ? -27.268 0.754 54.631 1.00 51.06 117 ALA A CA 1
ATOM 920 C C . ALA A 1 117 ? -27.080 -0.509 55.500 1.00 51.06 117 ALA A C 1
ATOM 922 O O . ALA A 1 117 ? -27.981 -0.866 56.257 1.00 51.06 117 ALA A O 1
ATOM 923 N N . ALA A 1 118 ? -25.926 -1.180 55.418 1.00 50.47 118 ALA A N 1
ATOM 924 C CA . ALA A 1 118 ? -25.640 -2.385 56.201 1.00 50.47 118 ALA A CA 1
ATOM 925 C C . ALA A 1 118 ? -25.213 -2.105 57.660 1.00 50.47 118 ALA A C 1
ATOM 927 O O . ALA A 1 118 ? -25.192 -3.038 58.459 1.00 50.47 118 ALA A O 1
ATOM 928 N N . ASP A 1 119 ? -24.915 -0.849 58.024 1.00 47.94 119 ASP A N 1
ATOM 929 C CA . ASP A 1 119 ? -24.339 -0.491 59.336 1.00 47.94 119 ASP A CA 1
ATOM 930 C C . ASP A 1 119 ? -25.335 0.194 60.302 1.00 47.94 119 ASP A C 1
ATOM 932 O O . ASP A 1 119 ? -24.988 0.558 61.423 1.00 47.94 119 ASP A O 1
ATOM 936 N N . VAL A 1 120 ? -26.609 0.357 59.911 1.00 53.16 120 VAL A N 1
ATOM 937 C CA . VAL A 1 120 ? -27.627 1.063 60.719 1.00 53.16 120 VAL A CA 1
ATOM 938 C C . VAL A 1 120 ? -28.795 0.142 61.078 1.00 53.16 120 VAL A C 1
ATOM 940 O O . VAL A 1 120 ? -29.937 0.357 60.679 1.00 53.16 120 VAL A O 1
ATOM 943 N N . ALA A 1 121 ? -28.528 -0.904 61.858 1.00 50.34 121 ALA A N 1
ATOM 944 C CA . ALA A 1 121 ? -29.583 -1.654 62.540 1.00 50.34 121 ALA A CA 1
ATOM 945 C C . ALA A 1 121 ? -29.098 -2.217 63.885 1.00 50.34 121 ALA A C 1
ATOM 947 O O . ALA A 1 121 ? -28.849 -3.411 64.026 1.00 50.34 121 ALA A O 1
ATOM 948 N N . LEU A 1 122 ? -29.020 -1.358 64.906 1.00 52.25 122 LEU A N 1
ATOM 949 C CA . LEU A 1 122 ? -29.094 -1.792 66.304 1.00 52.25 122 LEU A CA 1
ATOM 950 C C . LEU A 1 122 ? -30.305 -1.124 66.972 1.00 52.25 122 LEU A C 1
ATOM 952 O O . LEU A 1 122 ? -30.394 0.106 66.966 1.00 52.25 122 LEU A O 1
ATOM 956 N N . PRO A 1 123 ? -31.256 -1.894 67.533 1.00 49.94 123 PRO A N 1
ATOM 957 C CA . PRO A 1 123 ? -32.438 -1.326 68.157 1.00 49.94 123 PRO A CA 1
ATOM 958 C C . PRO A 1 123 ? -32.116 -0.828 69.570 1.00 49.94 123 PRO A C 1
ATOM 960 O O . PRO A 1 123 ? -31.556 -1.541 70.403 1.00 49.94 123 PRO A O 1
ATOM 963 N N . VAL A 1 124 ? -32.519 0.413 69.836 1.00 53.53 124 VAL A N 1
ATOM 964 C CA . VAL A 1 124 ? -32.540 1.037 71.161 1.00 53.53 124 VAL A CA 1
ATOM 965 C C . VAL A 1 124 ? -33.568 0.310 72.032 1.00 53.53 124 VAL A C 1
ATOM 967 O O . VAL A 1 124 ? -34.767 0.397 71.777 1.00 53.53 124 VAL A O 1
ATOM 970 N N . MET A 1 125 ? -33.112 -0.382 73.078 1.00 43.66 125 MET A N 1
ATOM 971 C CA . MET A 1 125 ? -33.969 -0.821 74.183 1.00 43.66 125 MET A CA 1
ATOM 972 C C . MET A 1 125 ? -33.887 0.219 75.303 1.00 43.66 125 MET A C 1
ATOM 974 O O . MET A 1 125 ? -32.879 0.335 75.996 1.00 43.66 125 MET A O 1
ATOM 978 N N . SER A 1 126 ? -34.961 0.994 75.446 1.00 47.88 126 SER A N 1
ATOM 979 C CA . SER A 1 126 ? -35.246 1.817 76.621 1.00 47.88 126 SER A CA 1
ATOM 980 C C . SER A 1 126 ? -35.930 0.938 77.669 1.00 47.88 126 SER A C 1
ATOM 982 O O . SER A 1 126 ? -36.919 0.279 77.355 1.00 47.88 126 SER A O 1
ATOM 984 N N . MET A 1 127 ? -35.424 0.931 78.903 1.00 41.38 127 MET A N 1
ATOM 985 C CA . MET A 1 127 ? -36.173 0.454 80.067 1.00 41.38 127 MET A CA 1
ATOM 986 C C . MET A 1 127 ? -36.092 1.523 81.155 1.00 41.38 127 MET A C 1
ATOM 988 O O . MET A 1 127 ? -35.001 1.886 81.603 1.00 41.38 127 MET A O 1
ATOM 992 N N . ALA A 1 128 ? -37.270 2.049 81.487 1.00 51.72 128 ALA A N 1
ATOM 993 C CA . ALA A 1 128 ? -37.586 2.679 82.761 1.00 51.72 128 ALA A CA 1
ATOM 994 C C . ALA A 1 128 ? -37.763 1.606 83.846 1.00 51.72 128 ALA A C 1
ATOM 996 O O . ALA A 1 128 ? -38.087 0.453 83.473 1.00 51.72 128 ALA A O 1
#

Foldseek 3Di:
DLVVVVVCVVVLVVVPDPVSVVVDDDPVVNVVSVVVVVVVVVVVVLVVQVVDPPQDPVNVLVSLVVCCVVPVVCCCCSNPVNDDPDPVVVVVVVVVVVVVVVVVVVVVVVVVVVVVVVPPDDDDDDDD

Sequence (128 aa):
MLKRYIELKPFLLAIGDDSIDVLRLNMVEDHEVAVLLVNLEDLNSITLALQGEECSLLDVRQIFDTVIEYYPDVVGHLGPSARTESQVLRAALTMMRAEQCKSVIKLRNEEDINSNAADVALPVMSMA

Mean predicted aligned error: 13.61 Å

Radius of gyration: 31.14 Å; Cα contacts (8 Å, |Δi|>4): 33; chains: 1; bounding box: 56×24×112 Å